Protein AF-A0A512ARM5-F1 (afdb_monomer_lite)

Radius of gyration: 17.68 Å; chains: 1; bounding box: 43×34×43 Å

Organism: NCBI:txid707214

Sequence (110 aa):
MWRDRDDRINLADGKIAKKLRNAFVSDHCRAVWTVLPDTVDIMRLEDAVIAIAPEHATAWNGRKMAPYCEPVELVDATIARLRLDPRQRAAIDRQHERFMKFKTTGLIVA

Structure (mmCIF, N/CA/C/O backbone):
data_AF-A0A512ARM5-F1
#
_entry.id   AF-A0A512ARM5-F1
#
loop_
_atom_site.group_PDB
_atom_site.id
_atom_site.type_symbol
_atom_site.label_atom_id
_atom_site.label_alt_id
_atom_site.label_comp_id
_atom_site.label_asym_id
_atom_site.label_entity_id
_atom_site.label_seq_id
_atom_site.pdbx_PDB_ins_code
_atom_site.Cartn_x
_atom_site.Cartn_y
_atom_site.Cartn_z
_atom_site.occupancy
_atom_site.B_iso_or_equiv
_atom_site.auth_seq_id
_atom_site.auth_comp_id
_atom_site.auth_asym_id
_atom_site.auth_atom_id
_atom_site.pdbx_PDB_model_num
ATOM 1 N N . MET A 1 1 ? 7.782 1.208 -5.570 1.00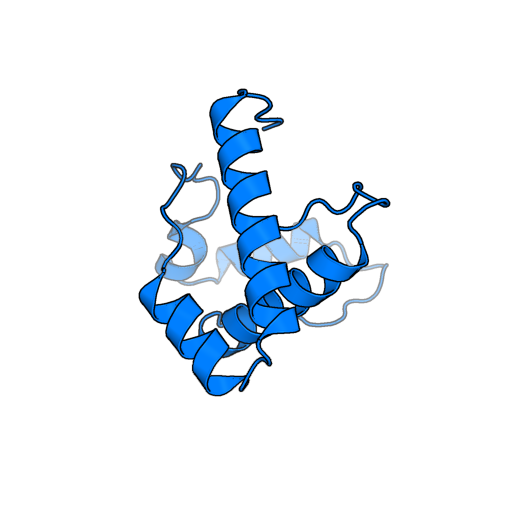 82.12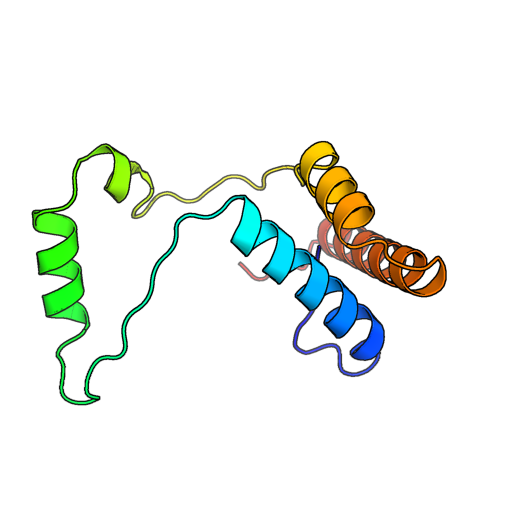 1 MET A N 1
ATOM 2 C CA . MET A 1 1 ? 6.379 0.699 -5.557 1.00 82.12 1 MET A CA 1
ATOM 3 C C . MET A 1 1 ? 5.302 1.703 -6.002 1.00 82.12 1 MET A C 1
ATOM 5 O O . MET A 1 1 ? 4.114 1.380 -5.955 1.00 82.12 1 MET A O 1
ATOM 9 N N . TRP A 1 2 ? 5.669 2.920 -6.408 1.00 87.62 2 TRP A N 1
ATOM 10 C CA . TRP A 1 2 ? 4.705 3.976 -6.720 1.00 87.62 2 TRP A CA 1
ATOM 11 C C . TRP A 1 2 ? 3.901 3.715 -8.002 1.00 87.62 2 TRP A C 1
ATOM 13 O O . TRP A 1 2 ? 4.347 3.005 -8.901 1.00 87.62 2 TRP A O 1
ATOM 23 N N . ARG A 1 3 ? 2.700 4.290 -8.056 1.00 88.62 3 ARG A N 1
ATOM 24 C CA . ARG A 1 3 ? 1.835 4.354 -9.233 1.00 88.62 3 ARG A CA 1
ATOM 25 C C . ARG A 1 3 ? 0.909 5.558 -9.080 1.00 88.62 3 ARG A C 1
ATOM 27 O O . ARG A 1 3 ? 0.213 5.639 -8.069 1.00 88.62 3 ARG A O 1
ATOM 34 N N . ASP A 1 4 ? 0.781 6.354 -10.133 1.00 86.62 4 ASP A N 1
ATOM 35 C CA . ASP A 1 4 ? -0.367 7.240 -10.332 1.00 86.62 4 ASP A CA 1
ATOM 36 C C . ASP A 1 4 ? -1.551 6.451 -10.936 1.00 86.62 4 ASP A C 1
ATOM 38 O O . ASP A 1 4 ? -1.396 5.653 -11.871 1.00 86.62 4 ASP A O 1
ATOM 42 N N . ARG A 1 5 ? -2.741 6.578 -10.336 1.00 86.06 5 ARG A N 1
ATOM 43 C CA . ARG A 1 5 ? -3.947 5.887 -10.817 1.00 86.06 5 ARG A CA 1
ATOM 44 C C . ARG A 1 5 ? -4.503 6.543 -12.080 1.00 86.06 5 ARG A C 1
ATOM 46 O O . ARG A 1 5 ? -5.077 5.807 -12.889 1.00 86.06 5 ARG A O 1
ATOM 53 N N . ASP A 1 6 ? -4.288 7.843 -12.233 1.00 87.50 6 ASP A N 1
ATOM 54 C CA . ASP A 1 6 ? -4.891 8.684 -13.262 1.00 87.50 6 ASP A CA 1
ATOM 55 C C . ASP A 1 6 ? -3.962 8.874 -14.474 1.00 87.50 6 ASP A C 1
ATOM 57 O O . ASP A 1 6 ? -4.424 9.226 -15.562 1.00 87.50 6 ASP A O 1
ATOM 61 N N . ASP A 1 7 ? -2.678 8.512 -14.349 1.00 86.25 7 ASP A N 1
ATOM 62 C CA . ASP A 1 7 ? -1.730 8.419 -15.467 1.00 86.25 7 ASP A CA 1
ATOM 63 C C . ASP A 1 7 ? -2.076 7.236 -16.395 1.00 86.25 7 ASP A C 1
ATOM 65 O O . ASP A 1 7 ? -1.549 6.119 -16.302 1.00 86.25 7 ASP A O 1
ATOM 69 N N . ARG A 1 8 ? -2.994 7.495 -17.333 1.00 88.94 8 ARG A N 1
ATOM 70 C CA . ARG A 1 8 ? -3.414 6.527 -18.358 1.00 88.94 8 ARG A CA 1
ATOM 71 C C . ARG A 1 8 ? -2.300 6.206 -19.354 1.00 88.94 8 ARG A C 1
ATOM 73 O O . ARG A 1 8 ? -2.328 5.121 -19.933 1.00 88.94 8 ARG A O 1
ATOM 80 N N . ILE A 1 9 ? -1.330 7.105 -19.535 1.00 90.69 9 ILE A N 1
ATOM 81 C CA . ILE A 1 9 ? -0.212 6.930 -20.474 1.00 90.69 9 ILE A CA 1
ATOM 82 C C . ILE A 1 9 ? 0.702 5.804 -19.978 1.00 90.69 9 ILE A C 1
ATOM 84 O O . ILE A 1 9 ? 1.142 4.969 -20.763 1.00 90.69 9 ILE A O 1
ATOM 88 N N . ASN A 1 10 ? 0.934 5.720 -18.666 1.00 90.19 10 ASN A N 1
ATOM 89 C CA . ASN A 1 10 ? 1.891 4.777 -18.074 1.00 90.19 10 ASN A CA 1
ATOM 90 C C . ASN A 1 10 ? 1.217 3.630 -17.318 1.00 90.19 10 ASN A C 1
ATOM 92 O O . ASN A 1 10 ? 1.806 3.006 -16.431 1.00 90.19 10 ASN A O 1
ATOM 96 N N . LEU A 1 11 ? -0.015 3.300 -17.716 1.00 92.75 11 LEU A N 1
ATOM 97 C CA . LEU A 1 11 ? -0.830 2.261 -17.096 1.00 92.75 11 LEU A CA 1
ATOM 98 C C . LEU A 1 11 ? -0.130 0.893 -17.059 1.00 92.75 11 LEU A C 1
ATOM 100 O O . LEU A 1 11 ? -0.315 0.140 -16.103 1.00 92.75 11 LEU A O 1
ATOM 104 N N . ALA A 1 12 ? 0.652 0.554 -18.088 1.00 93.50 12 ALA A N 1
ATOM 105 C CA . ALA A 1 12 ? 1.369 -0.719 -18.159 1.00 93.50 12 ALA A CA 1
ATOM 106 C C . ALA A 1 12 ? 2.402 -0.852 -17.027 1.00 93.50 12 ALA A C 1
ATOM 108 O O . ALA A 1 12 ? 2.360 -1.819 -16.264 1.00 93.50 12 ALA A O 1
ATOM 109 N N . ASP A 1 13 ? 3.255 0.157 -16.862 1.00 94.81 13 ASP A N 1
ATOM 110 C CA . ASP A 1 13 ? 4.250 0.204 -15.790 1.00 94.81 13 ASP A CA 1
ATOM 111 C C . ASP A 1 13 ? 3.570 0.290 -14.414 1.00 94.81 13 ASP A C 1
ATOM 113 O O . ASP A 1 13 ? 3.918 -0.446 -13.488 1.00 94.81 13 ASP A O 1
ATOM 117 N N . GLY A 1 14 ? 2.517 1.107 -14.296 1.00 94.19 14 GLY A N 1
ATOM 118 C CA . GLY A 1 14 ? 1.730 1.227 -13.069 1.00 94.19 14 GLY A CA 1
ATOM 119 C C . GLY A 1 14 ? 1.081 -0.094 -12.635 1.00 94.19 14 GLY A C 1
ATOM 120 O O . GLY A 1 14 ? 1.023 -0.397 -11.442 1.00 94.19 14 GLY A O 1
ATOM 121 N N . LYS A 1 15 ? 0.620 -0.932 -13.574 1.00 94.88 15 LYS A N 1
ATOM 122 C CA . LYS A 1 15 ? 0.095 -2.276 -13.263 1.00 94.88 15 LYS A CA 1
ATOM 123 C C . LYS A 1 15 ? 1.174 -3.183 -12.665 1.00 94.88 15 LYS A C 1
ATOM 125 O O . LYS A 1 15 ? 0.879 -3.898 -11.706 1.00 94.88 15 LYS A O 1
ATOM 13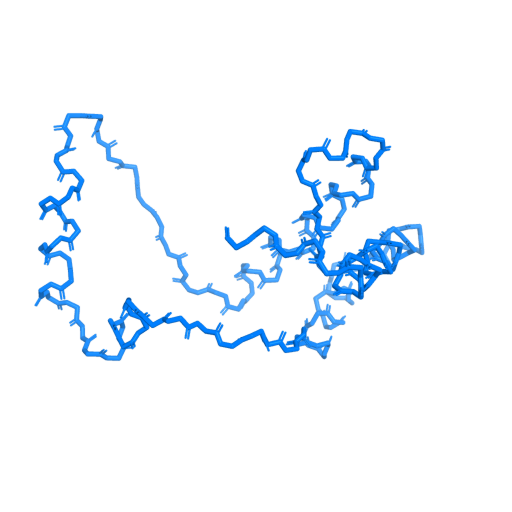0 N N . ILE A 1 16 ? 2.404 -3.128 -13.179 1.00 96.00 16 ILE A N 1
ATOM 131 C CA . ILE A 1 16 ? 3.541 -3.899 -12.650 1.00 96.00 16 ILE A CA 1
ATOM 132 C C . ILE A 1 16 ? 3.892 -3.413 -11.238 1.00 96.00 16 ILE A C 1
ATOM 134 O O . ILE A 1 16 ? 3.961 -4.224 -10.313 1.00 96.00 16 ILE A O 1
ATOM 138 N N . ALA A 1 17 ? 3.996 -2.098 -11.031 1.00 95.31 17 ALA A N 1
ATOM 139 C CA . ALA A 1 17 ? 4.250 -1.525 -9.710 1.00 95.31 17 ALA A CA 1
ATOM 140 C C . ALA A 1 17 ? 3.143 -1.867 -8.695 1.00 95.31 17 ALA A C 1
ATOM 142 O O . ALA A 1 17 ? 3.435 -2.212 -7.549 1.00 95.31 17 ALA A O 1
ATOM 143 N N . LYS A 1 18 ? 1.868 -1.867 -9.118 1.00 95.31 18 LYS A N 1
ATOM 144 C CA . LYS A 1 18 ? 0.743 -2.316 -8.281 1.00 95.31 18 LYS A CA 1
ATOM 145 C C . LYS A 1 18 ? 0.892 -3.786 -7.882 1.00 95.31 18 LYS A C 1
ATOM 147 O O . LYS A 1 18 ? 0.626 -4.120 -6.732 1.00 95.31 18 LYS A O 1
ATOM 152 N N . LYS A 1 19 ? 1.296 -4.662 -8.810 1.00 95.62 19 LYS A N 1
ATOM 153 C CA . LYS A 1 19 ? 1.511 -6.088 -8.521 1.00 95.62 19 LYS A CA 1
ATOM 154 C C . LYS A 1 19 ? 2.603 -6.273 -7.466 1.00 95.62 19 LYS A C 1
ATOM 156 O O . LYS A 1 19 ? 2.372 -7.000 -6.505 1.00 95.62 19 LYS A O 1
ATOM 161 N N . LEU A 1 20 ? 3.730 -5.569 -7.608 1.00 96.00 20 LEU A N 1
ATOM 162 C CA . LEU A 1 20 ? 4.799 -5.554 -6.606 1.00 96.00 20 LEU A CA 1
ATOM 163 C C . LEU A 1 20 ? 4.281 -5.073 -5.244 1.00 96.00 20 LEU A C 1
ATOM 165 O O . LEU A 1 20 ? 4.461 -5.764 -4.248 1.00 96.00 20 LEU A O 1
ATOM 169 N N . ARG A 1 21 ? 3.577 -3.935 -5.200 1.00 94.69 21 ARG A N 1
ATOM 170 C CA . ARG A 1 21 ? 3.009 -3.395 -3.955 1.00 94.69 21 ARG A CA 1
ATOM 171 C C . ARG A 1 21 ? 2.050 -4.380 -3.287 1.00 94.69 21 ARG A C 1
ATOM 173 O O . ARG A 1 21 ? 2.111 -4.559 -2.082 1.00 94.69 21 ARG A O 1
ATOM 180 N N . ASN A 1 22 ? 1.169 -5.022 -4.051 1.00 93.50 22 ASN A N 1
ATOM 181 C CA . ASN A 1 22 ? 0.233 -6.002 -3.502 1.00 93.50 22 ASN A CA 1
ATOM 182 C C . ASN A 1 22 ? 0.963 -7.207 -2.891 1.00 93.50 22 ASN A C 1
ATOM 184 O O . ASN A 1 22 ? 0.575 -7.671 -1.826 1.00 93.50 22 ASN A O 1
ATOM 188 N N . ALA A 1 23 ? 2.019 -7.691 -3.548 1.00 94.88 23 ALA A N 1
ATOM 189 C CA . ALA A 1 23 ? 2.841 -8.776 -3.026 1.00 94.88 23 ALA A CA 1
ATOM 190 C C . ALA A 1 23 ? 3.585 -8.362 -1.746 1.00 94.88 23 ALA A C 1
ATOM 192 O O . ALA A 1 23 ? 3.551 -9.092 -0.766 1.00 94.88 23 ALA A O 1
ATOM 193 N N . PHE A 1 24 ? 4.166 -7.160 -1.726 1.00 95.06 24 PHE A N 1
ATOM 194 C CA . PHE A 1 24 ? 4.810 -6.586 -0.543 1.00 95.06 24 PHE A CA 1
ATOM 195 C C . PHE A 1 24 ? 3.837 -6.465 0.640 1.00 95.06 24 PHE A C 1
ATOM 197 O O . PHE A 1 24 ? 4.142 -6.868 1.758 1.00 95.06 24 PHE A O 1
ATOM 204 N N . VAL A 1 25 ? 2.634 -5.936 0.390 1.00 92.06 25 VAL A N 1
ATOM 205 C CA . VAL A 1 25 ? 1.569 -5.835 1.399 1.00 92.06 25 VAL A CA 1
ATOM 206 C C . VAL A 1 25 ? 1.187 -7.221 1.908 1.00 92.06 25 VAL A C 1
ATOM 208 O O . VAL A 1 25 ? 1.031 -7.387 3.107 1.00 92.06 25 VAL A O 1
ATOM 211 N N . SER A 1 26 ? 1.089 -8.220 1.032 1.00 90.50 26 SER A N 1
ATOM 212 C CA . SER A 1 26 ? 0.794 -9.593 1.448 1.00 90.50 26 SER A CA 1
ATOM 213 C C . SER A 1 26 ? 1.886 -10.210 2.327 1.00 90.50 26 SER A C 1
ATOM 215 O O . SER A 1 26 ? 1.566 -11.049 3.162 1.00 90.50 26 SER A O 1
ATOM 217 N N . ASP A 1 27 ? 3.151 -9.832 2.134 1.00 90.44 27 ASP A N 1
ATOM 218 C CA . ASP A 1 27 ? 4.278 -10.373 2.904 1.00 90.44 27 ASP A CA 1
ATOM 219 C C . ASP A 1 27 ? 4.408 -9.711 4.285 1.00 90.44 27 ASP A C 1
ATOM 221 O O . ASP A 1 27 ? 4.807 -10.356 5.255 1.00 90.44 27 ASP A O 1
ATOM 225 N N . HIS A 1 28 ? 4.103 -8.413 4.373 1.00 91.12 28 HIS A N 1
ATOM 226 C CA . HIS A 1 28 ? 4.479 -7.587 5.526 1.00 91.12 28 HIS A CA 1
ATOM 227 C C . HIS A 1 28 ? 3.299 -6.952 6.266 1.00 91.12 28 HIS A C 1
ATOM 229 O O . HIS A 1 28 ? 3.445 -6.554 7.423 1.00 91.12 28 HIS A O 1
ATOM 235 N N . CYS A 1 29 ? 2.130 -6.843 5.636 1.00 86.38 29 CYS A N 1
ATOM 236 C CA . CYS A 1 29 ? 0.943 -6.268 6.253 1.00 86.38 29 CYS A CA 1
ATOM 237 C C . CYS A 1 29 ? 0.027 -7.375 6.779 1.00 86.38 29 CYS A C 1
ATOM 239 O O . CYS A 1 29 ? -0.248 -8.357 6.097 1.00 86.38 29 CYS A O 1
ATOM 241 N N . ARG A 1 30 ? -0.490 -7.186 7.995 1.00 83.00 30 ARG A N 1
ATOM 242 C CA . ARG A 1 30 ? -1.454 -8.098 8.635 1.00 83.00 30 ARG A CA 1
ATOM 243 C C . ARG A 1 30 ? -2.900 -7.609 8.523 1.00 83.00 30 ARG A C 1
ATOM 245 O O . ARG A 1 30 ? -3.753 -8.047 9.287 1.00 83.00 30 ARG A O 1
ATOM 252 N N . ALA A 1 31 ? -3.169 -6.670 7.614 1.00 82.88 31 ALA A N 1
ATOM 253 C CA . ALA A 1 31 ? -4.515 -6.160 7.404 1.00 82.88 31 ALA A CA 1
ATOM 254 C C . ALA A 1 31 ? -5.434 -7.280 6.896 1.00 82.88 31 ALA A C 1
ATOM 256 O O . ALA A 1 31 ? -5.124 -7.962 5.919 1.00 82.88 31 ALA A O 1
ATOM 257 N N . VAL A 1 32 ? -6.577 -7.435 7.555 1.00 82.38 32 VAL A N 1
ATOM 258 C CA . VAL A 1 32 ? -7.658 -8.343 7.164 1.00 82.38 32 VAL A CA 1
ATOM 259 C C . VAL A 1 32 ? -8.902 -7.523 6.848 1.00 82.38 32 VAL A C 1
ATOM 261 O O . VAL A 1 32 ? -9.084 -6.432 7.384 1.00 82.38 32 VAL A O 1
ATOM 264 N N . TRP A 1 33 ? -9.752 -8.035 5.963 1.00 85.44 33 TRP A N 1
ATOM 265 C CA . TRP A 1 33 ? -11.018 -7.403 5.604 1.00 85.44 33 TRP A CA 1
ATOM 266 C C . TRP A 1 33 ? -12.130 -8.449 5.577 1.00 85.44 33 TRP A C 1
ATOM 268 O O . TRP A 1 33 ? -11.877 -9.634 5.360 1.00 85.44 33 TRP A O 1
ATOM 278 N N . THR A 1 34 ? -13.360 -8.000 5.802 1.00 88.44 34 THR A N 1
ATOM 279 C CA . THR A 1 34 ? -14.566 -8.822 5.702 1.00 88.44 34 THR A CA 1
ATOM 280 C C . THR A 1 34 ? -15.626 -8.072 4.904 1.00 88.44 34 THR A C 1
ATOM 282 O O . THR A 1 34 ? -15.611 -6.841 4.858 1.00 88.44 34 THR A O 1
ATOM 285 N N . VAL A 1 35 ? -16.524 -8.805 4.249 1.00 92.88 35 VAL A N 1
ATOM 286 C CA . VAL A 1 35 ? -17.669 -8.215 3.547 1.00 92.88 35 VAL A CA 1
ATOM 287 C C . VAL A 1 35 ? -18.759 -7.921 4.569 1.00 92.88 35 VAL A C 1
ATOM 289 O O . VAL A 1 35 ? -19.096 -8.780 5.383 1.00 92.88 35 VAL A O 1
ATOM 292 N N . LEU A 1 36 ? -19.329 -6.723 4.497 1.00 92.31 36 LEU A N 1
ATOM 293 C CA . LEU A 1 36 ? -20.487 -6.320 5.286 1.00 92.31 36 LEU A CA 1
ATOM 294 C C . LEU A 1 36 ? -21.654 -6.001 4.343 1.00 92.31 36 LEU A C 1
ATOM 296 O O . LEU A 1 36 ? -21.407 -5.550 3.225 1.00 92.31 36 LEU A O 1
ATOM 300 N N . PRO A 1 37 ? -22.910 -6.230 4.761 1.00 95.25 37 PRO A N 1
ATOM 301 C CA . PRO A 1 37 ? -24.072 -5.739 4.029 1.00 95.25 37 PRO A CA 1
ATOM 302 C C . PRO A 1 37 ? -24.064 -4.211 3.898 1.00 95.25 37 PRO A C 1
ATOM 304 O O . PRO A 1 37 ? -23.691 -3.514 4.840 1.00 95.25 37 PRO A O 1
ATOM 307 N N . ASP A 1 38 ? -24.589 -3.693 2.787 1.00 93.81 38 ASP A N 1
ATOM 308 C CA . ASP A 1 38 ? -24.673 -2.244 2.526 1.00 93.81 38 ASP A CA 1
ATOM 309 C C . ASP A 1 38 ? -25.558 -1.486 3.534 1.00 93.81 38 ASP A C 1
ATOM 311 O O . ASP A 1 38 ? -25.502 -0.265 3.631 1.00 93.81 38 ASP A O 1
ATOM 315 N N . THR A 1 39 ? -26.381 -2.205 4.303 1.00 95.94 39 THR A N 1
ATOM 316 C CA . THR A 1 39 ? -27.245 -1.645 5.352 1.00 95.94 39 THR A CA 1
ATOM 317 C C . THR A 1 39 ? -26.530 -1.444 6.688 1.00 95.94 39 THR A C 1
ATOM 319 O O . THR A 1 39 ? -27.151 -0.970 7.638 1.00 95.94 39 THR A O 1
ATOM 322 N N . VAL A 1 40 ? -25.273 -1.878 6.818 1.00 95.69 40 VAL A N 1
ATOM 323 C CA . VAL A 1 40 ? -24.522 -1.747 8.069 1.00 95.69 40 VAL A CA 1
ATOM 324 C C . VAL A 1 40 ? -24.125 -0.293 8.295 1.00 95.69 40 VAL A C 1
ATOM 326 O O . VAL A 1 40 ? -23.566 0.363 7.420 1.00 95.69 40 VAL A O 1
ATOM 329 N N . ASP A 1 41 ? -24.357 0.186 9.514 1.00 95.62 41 ASP A N 1
ATOM 330 C CA . ASP A 1 41 ? -23.800 1.447 9.991 1.00 95.62 41 ASP A CA 1
ATOM 331 C C . ASP A 1 41 ? -22.292 1.277 10.234 1.00 95.62 41 ASP A C 1
ATOM 333 O O . ASP A 1 41 ? -21.853 0.815 11.292 1.00 95.62 41 ASP A O 1
ATOM 337 N N . ILE A 1 42 ? -21.503 1.597 9.204 1.00 93.81 42 ILE A N 1
ATOM 338 C CA . ILE A 1 42 ? -20.042 1.460 9.221 1.00 93.81 42 ILE A CA 1
ATOM 339 C C . ILE A 1 42 ? -19.423 2.335 10.313 1.00 93.81 42 ILE A C 1
ATOM 341 O O . ILE A 1 42 ? -18.486 1.886 10.966 1.00 93.81 42 ILE A O 1
ATOM 345 N N . MET A 1 43 ? -19.961 3.536 10.553 1.00 93.25 43 MET A N 1
ATOM 346 C CA . MET A 1 43 ? -19.417 4.452 11.560 1.00 93.25 43 MET A CA 1
ATOM 347 C C . MET A 1 43 ? -19.570 3.867 12.961 1.00 93.25 43 MET A C 1
ATOM 349 O O . MET A 1 43 ? -18.600 3.759 13.707 1.00 93.25 43 MET A O 1
ATOM 353 N N . ARG A 1 44 ? -20.777 3.398 13.296 1.00 95.81 44 ARG A N 1
ATOM 354 C CA . ARG A 1 44 ? -21.023 2.775 14.600 1.00 95.81 44 ARG A CA 1
ATOM 355 C C . ARG A 1 44 ? -20.205 1.498 14.797 1.00 95.81 44 ARG A C 1
ATOM 357 O O . ARG A 1 44 ? -19.790 1.200 15.918 1.00 95.81 44 ARG A O 1
ATOM 364 N N . LEU A 1 45 ? -20.003 0.721 13.734 1.00 94.25 45 LEU A N 1
ATOM 365 C CA . LEU A 1 45 ? -19.170 -0.476 13.788 1.00 94.25 45 LEU A CA 1
ATOM 366 C C . LEU A 1 45 ? -17.695 -0.126 14.017 1.00 94.25 45 LEU A C 1
ATOM 368 O O . LEU A 1 45 ? -17.046 -0.779 14.828 1.00 94.25 45 LEU A O 1
ATOM 372 N N . GLU A 1 46 ? -17.176 0.896 13.337 1.00 92.75 46 GLU A N 1
ATOM 373 C CA . GLU A 1 46 ? -15.808 1.385 13.522 1.00 92.75 46 GLU A CA 1
ATOM 374 C C . GLU A 1 46 ? -15.569 1.837 14.968 1.00 92.75 46 GLU A C 1
ATOM 376 O O . GLU A 1 46 ? -14.615 1.370 15.595 1.00 92.75 46 GLU A O 1
ATOM 381 N N . ASP A 1 47 ? -16.476 2.637 15.538 1.00 95.06 47 ASP A N 1
ATOM 382 C CA . ASP A 1 47 ? -16.404 3.069 16.939 1.00 95.06 47 ASP A CA 1
ATOM 383 C C . ASP A 1 47 ? -16.358 1.872 17.902 1.00 95.06 47 ASP A C 1
ATOM 385 O O . ASP A 1 47 ? -15.529 1.819 18.815 1.00 95.06 47 ASP A O 1
ATOM 389 N N . ALA A 1 48 ? -17.217 0.872 17.677 1.00 95.50 48 ALA A N 1
ATOM 390 C CA . ALA A 1 48 ? -17.253 -0.339 18.491 1.00 95.50 48 ALA A CA 1
ATOM 391 C C . ALA A 1 48 ? -15.962 -1.168 18.369 1.00 95.50 48 ALA A C 1
ATOM 393 O O . ALA A 1 48 ? -15.482 -1.703 19.368 1.00 95.50 48 ALA A O 1
ATOM 394 N N . VAL A 1 49 ? -15.382 -1.261 17.166 1.00 93.19 49 VAL A N 1
ATOM 395 C CA . VAL A 1 49 ? -14.110 -1.960 16.919 1.00 93.19 49 VAL A CA 1
ATOM 396 C C . VAL A 1 49 ? -12.952 -1.243 17.610 1.00 93.19 49 VAL A C 1
ATOM 398 O O . VAL A 1 49 ? -12.144 -1.893 18.271 1.00 93.19 49 VAL A O 1
ATOM 401 N N . ILE A 1 50 ? -12.881 0.086 17.508 1.00 93.25 50 ILE A N 1
ATOM 402 C CA . ILE A 1 50 ? -11.855 0.898 18.175 1.00 93.25 50 ILE A CA 1
ATOM 403 C C . ILE A 1 50 ? -11.959 0.759 19.697 1.00 93.25 50 ILE A C 1
ATOM 405 O O . ILE A 1 50 ? -10.932 0.623 20.358 1.00 93.25 50 ILE A O 1
ATOM 409 N N . ALA A 1 51 ? -13.176 0.736 20.252 1.00 95.19 51 ALA A N 1
ATOM 410 C CA . ALA A 1 51 ? -13.404 0.631 21.693 1.00 95.19 51 ALA A CA 1
ATOM 411 C C . ALA A 1 51 ? -12.882 -0.679 22.314 1.00 95.19 51 ALA A C 1
ATOM 413 O O . ALA A 1 51 ? -12.509 -0.687 23.486 1.00 95.19 51 ALA A O 1
ATOM 414 N N . ILE A 1 52 ? -12.848 -1.778 21.550 1.00 96.06 52 ILE A N 1
ATOM 415 C CA . ILE A 1 52 ? -12.341 -3.082 22.017 1.00 96.06 52 ILE A CA 1
ATOM 416 C C . ILE A 1 52 ? -10.902 -3.371 21.573 1.00 96.06 52 ILE A C 1
ATOM 418 O O . ILE A 1 52 ? -10.306 -4.356 22.015 1.00 96.06 52 ILE A O 1
ATOM 422 N N . ALA A 1 53 ? -10.351 -2.565 20.665 1.00 92.69 53 ALA A N 1
ATOM 423 C CA . ALA A 1 53 ? -9.021 -2.787 20.126 1.00 92.69 53 ALA A CA 1
ATOM 424 C C . ALA A 1 53 ? -7.945 -2.514 21.194 1.00 92.69 53 ALA A C 1
ATOM 426 O O . ALA A 1 53 ? -8.042 -1.544 21.949 1.00 92.69 53 ALA A O 1
ATOM 427 N N . PRO A 1 54 ? -6.882 -3.334 21.262 1.00 93.38 54 PRO A N 1
ATOM 428 C CA . PRO A 1 54 ? -5.774 -3.064 22.166 1.00 93.38 54 PRO A CA 1
ATOM 429 C C . PRO A 1 54 ? -5.067 -1.760 21.771 1.00 93.38 54 PRO A C 1
ATOM 431 O O . PRO A 1 54 ? -4.961 -1.440 20.588 1.00 93.38 54 PRO A O 1
ATOM 434 N N . GLU A 1 55 ? -4.518 -1.039 22.751 1.00 89.88 55 GLU A N 1
ATOM 435 C CA . GLU A 1 55 ? -3.933 0.302 22.565 1.00 89.88 55 GLU A CA 1
ATOM 436 C C . GLU A 1 55 ? -2.913 0.373 21.414 1.00 89.88 55 GLU A C 1
ATOM 438 O O . GLU A 1 55 ? -2.929 1.291 20.597 1.00 89.88 55 GLU A O 1
ATOM 443 N N . HIS A 1 56 ? -2.051 -0.638 21.282 1.00 88.44 56 HIS A N 1
ATOM 444 C CA . HIS A 1 56 ? -1.049 -0.677 20.214 1.00 88.44 56 HIS A CA 1
ATOM 445 C C . HIS A 1 56 ? -1.659 -0.766 18.802 1.00 88.44 56 HIS A C 1
ATOM 447 O O . HIS A 1 56 ? -1.012 -0.362 17.837 1.00 88.44 56 HIS A O 1
ATOM 453 N N . ALA A 1 57 ? -2.881 -1.289 18.665 1.00 87.62 57 ALA A N 1
ATOM 454 C CA . ALA A 1 57 ? -3.579 -1.401 17.388 1.00 87.62 57 ALA A CA 1
ATOM 455 C C . ALA A 1 57 ? -4.247 -0.080 16.967 1.00 87.62 57 ALA A C 1
ATOM 457 O O . ALA A 1 57 ? -4.392 0.166 15.773 1.00 87.62 57 ALA A O 1
ATOM 458 N N . THR A 1 58 ? -4.599 0.788 17.921 1.00 88.81 58 THR A N 1
ATOM 459 C CA . THR A 1 58 ? -5.184 2.120 17.673 1.00 88.81 58 THR A CA 1
ATOM 460 C C . THR A 1 58 ? -4.165 3.251 17.788 1.00 88.81 58 THR A C 1
ATOM 462 O O . THR A 1 58 ? -4.481 4.391 17.458 1.00 88.81 58 THR A O 1
ATOM 465 N N . ALA A 1 59 ? -2.921 2.955 18.179 1.00 85.88 59 ALA A N 1
ATOM 466 C CA . ALA A 1 59 ? -1.850 3.936 18.372 1.00 85.88 59 ALA A CA 1
ATOM 467 C C . A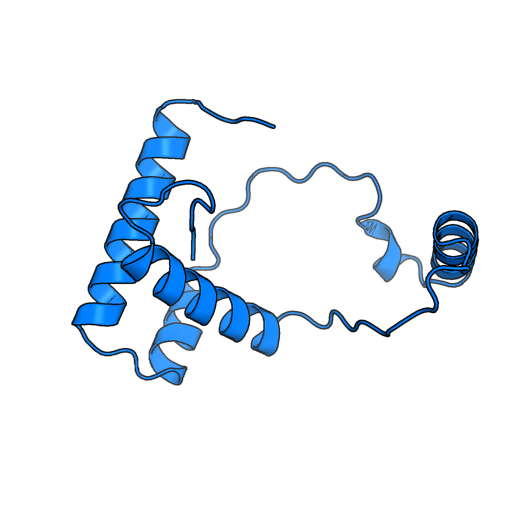LA A 1 59 ? -1.596 4.848 17.155 1.00 85.88 59 ALA A C 1
ATOM 469 O O . ALA A 1 59 ? -1.094 5.966 17.310 1.00 85.88 59 ALA A O 1
ATOM 470 N N . TRP A 1 60 ? -1.941 4.379 15.953 1.00 80.19 60 TRP A N 1
ATOM 471 C CA . TRP A 1 60 ? -1.799 5.108 14.692 1.00 80.19 60 TRP A CA 1
ATOM 472 C C . TRP A 1 60 ? -3.029 5.946 14.306 1.00 80.19 60 TRP A C 1
ATOM 474 O O . TRP A 1 60 ? -2.914 6.800 13.425 1.00 80.19 60 TRP A O 1
ATOM 484 N N . ASN A 1 61 ? -4.182 5.756 14.953 1.00 85.88 61 ASN A N 1
ATOM 485 C CA . ASN A 1 61 ? -5.412 6.472 14.616 1.00 85.88 61 ASN A CA 1
ATOM 486 C C . ASN A 1 61 ? -5.237 7.981 14.845 1.00 85.88 61 ASN A C 1
ATOM 488 O O . ASN A 1 61 ? -4.721 8.421 15.871 1.00 85.88 61 ASN A O 1
ATOM 492 N N . GLY A 1 62 ? -5.633 8.789 13.858 1.00 78.31 62 GLY A N 1
ATOM 493 C CA . GLY A 1 62 ? -5.531 10.252 13.912 1.00 78.31 62 GLY A CA 1
ATOM 494 C C . GLY A 1 62 ? -4.107 10.821 13.821 1.00 78.31 62 GLY A C 1
ATOM 495 O O . GLY A 1 62 ? -3.945 12.043 13.784 1.00 78.31 62 GLY A O 1
ATOM 496 N N . ARG A 1 63 ? -3.061 9.984 13.744 1.00 80.06 63 ARG A N 1
ATOM 497 C CA . ARG A 1 63 ? -1.681 10.464 13.591 1.00 80.06 63 ARG A CA 1
ATOM 498 C C . ARG A 1 63 ? -1.364 10.747 12.126 1.00 80.06 63 ARG A C 1
ATOM 500 O O . ARG A 1 63 ? -1.423 9.862 11.276 1.00 80.06 63 ARG A O 1
ATOM 507 N N . LYS A 1 64 ? -0.933 11.977 11.836 1.00 77.00 64 LYS A N 1
ATOM 508 C CA . LYS A 1 64 ? -0.277 12.298 10.561 1.00 77.00 64 LYS A CA 1
ATOM 509 C C . LYS A 1 64 ? 1.135 11.718 10.585 1.00 77.00 64 LYS A C 1
ATOM 511 O O . LYS A 1 64 ? 1.893 11.980 11.516 1.00 77.00 64 LYS A O 1
ATOM 516 N N . MET A 1 65 ? 1.485 10.926 9.577 1.00 66.75 65 MET A N 1
ATOM 517 C CA . MET A 1 65 ? 2.822 10.349 9.462 1.00 66.75 65 MET A CA 1
ATOM 518 C C . MET A 1 65 ? 3.715 11.279 8.639 1.00 66.75 65 MET A C 1
ATOM 520 O O . MET A 1 65 ? 3.306 11.770 7.585 1.00 66.75 65 MET A O 1
ATOM 524 N N . ALA A 1 66 ? 4.945 11.499 9.104 1.00 73.19 66 ALA A N 1
ATOM 525 C CA . ALA A 1 66 ? 5.969 12.094 8.260 1.00 73.19 66 ALA A CA 1
ATOM 526 C C . ALA A 1 66 ? 6.201 11.198 7.027 1.00 73.19 66 ALA A C 1
ATOM 528 O O . ALA A 1 66 ? 6.075 9.973 7.131 1.00 73.19 66 ALA A O 1
ATOM 529 N N . PRO A 1 67 ? 6.555 11.763 5.861 1.00 69.88 67 PRO A N 1
ATOM 530 C CA . PRO A 1 67 ? 6.953 10.958 4.718 1.00 69.88 67 PRO A CA 1
ATOM 531 C C . PRO A 1 67 ? 8.085 10.006 5.120 1.00 69.88 67 PRO A C 1
ATOM 533 O O . PRO A 1 67 ? 9.159 10.453 5.514 1.00 69.88 67 PRO A O 1
ATOM 536 N N . TYR A 1 68 ? 7.850 8.700 5.025 1.00 73.38 68 TYR A N 1
ATOM 537 C CA . TYR A 1 68 ? 8.876 7.695 5.280 1.00 73.38 68 TYR A CA 1
ATOM 538 C C . TYR A 1 68 ? 9.609 7.338 3.985 1.00 73.38 68 TYR A C 1
ATOM 540 O O . TYR A 1 68 ? 9.073 7.457 2.874 1.00 73.38 68 TYR A O 1
ATOM 548 N N . CYS A 1 69 ? 10.867 6.928 4.128 1.00 79.38 69 CYS A N 1
ATOM 549 C CA . CYS A 1 69 ? 11.639 6.367 3.028 1.00 79.38 69 CYS A CA 1
ATOM 550 C C . CYS A 1 69 ? 11.072 4.997 2.645 1.00 79.38 69 CYS A C 1
ATOM 552 O O . CYS A 1 69 ? 10.622 4.244 3.508 1.00 79.38 69 CYS A O 1
ATOM 554 N N . GLU A 1 70 ? 11.098 4.664 1.353 1.00 83.94 70 GLU A N 1
ATOM 555 C CA . GLU A 1 70 ? 10.741 3.315 0.909 1.00 83.94 70 GLU A CA 1
ATOM 556 C C . GLU A 1 70 ? 11.659 2.296 1.613 1.00 83.94 70 GLU A C 1
ATOM 558 O O . GLU A 1 70 ? 12.869 2.528 1.672 1.00 83.94 70 GLU A O 1
ATOM 563 N N . PRO A 1 71 ? 11.126 1.187 2.160 1.00 90.50 71 PRO A N 1
ATOM 564 C CA . PRO A 1 71 ? 11.947 0.146 2.771 1.00 90.50 71 PRO A CA 1
ATOM 565 C C . PRO A 1 71 ? 12.638 -0.675 1.673 1.00 90.50 71 PRO A C 1
ATOM 567 O O . PRO A 1 71 ? 12.202 -1.777 1.344 1.00 90.50 71 PRO A O 1
ATOM 570 N N . VAL A 1 72 ? 13.687 -0.100 1.074 1.00 91.50 72 VAL A N 1
ATOM 571 C CA . VAL A 1 72 ? 14.347 -0.594 -0.149 1.00 91.50 72 VAL A CA 1
ATOM 572 C C . VAL A 1 72 ? 14.725 -2.069 -0.038 1.00 91.50 72 VAL A C 1
ATOM 574 O O . VAL A 1 72 ? 14.383 -2.842 -0.924 1.00 91.50 72 VAL A O 1
ATOM 577 N N . GLU A 1 73 ? 15.318 -2.488 1.080 1.00 94.06 73 GLU A N 1
ATOM 578 C CA . GLU A 1 73 ? 15.744 -3.878 1.289 1.00 94.06 73 GLU A CA 1
ATOM 579 C C . GLU A 1 73 ? 14.574 -4.876 1.227 1.00 94.06 73 GLU A C 1
ATOM 581 O O . GLU A 1 73 ? 14.665 -5.914 0.572 1.00 94.06 73 GLU A O 1
ATOM 586 N N . LEU A 1 74 ? 13.437 -4.546 1.853 1.00 95.00 74 LEU A N 1
ATOM 587 C CA . LEU A 1 74 ? 12.237 -5.390 1.827 1.00 95.00 74 LEU A CA 1
ATOM 588 C C . LEU A 1 74 ? 11.592 -5.407 0.432 1.00 95.00 74 LEU A C 1
ATOM 590 O O . LEU A 1 74 ? 11.064 -6.428 -0.020 1.00 95.00 74 LEU A O 1
ATOM 594 N N . VAL A 1 75 ? 11.651 -4.280 -0.279 1.00 93.75 75 VAL A N 1
ATOM 595 C CA . VAL A 1 75 ? 11.165 -4.185 -1.659 1.00 93.75 75 VAL A CA 1
ATOM 596 C C . VAL A 1 75 ? 12.032 -5.022 -2.597 1.00 93.75 75 VAL A C 1
ATOM 598 O O . VAL A 1 75 ? 11.485 -5.798 -3.380 1.00 93.75 75 VAL A O 1
ATOM 601 N N . ASP A 1 76 ? 13.357 -4.932 -2.496 1.00 93.44 76 ASP A N 1
ATOM 602 C CA . ASP A 1 76 ? 14.287 -5.727 -3.300 1.00 93.44 76 ASP A CA 1
ATOM 603 C C . ASP A 1 76 ? 14.141 -7.226 -3.006 1.00 93.44 76 ASP A C 1
ATOM 605 O O . ASP A 1 76 ? 14.091 -8.033 -3.939 1.00 93.44 76 ASP A O 1
ATOM 609 N N . ALA A 1 77 ? 13.951 -7.610 -1.738 1.00 95.19 77 ALA A N 1
ATOM 610 C CA . ALA A 1 77 ? 13.630 -8.987 -1.365 1.00 95.19 77 ALA A CA 1
ATOM 611 C C . ALA A 1 77 ? 12.321 -9.469 -2.019 1.00 95.19 77 ALA A C 1
ATOM 613 O O . ALA A 1 77 ? 12.251 -10.586 -2.541 1.00 95.19 77 ALA A O 1
ATOM 614 N N . THR A 1 78 ? 11.296 -8.612 -2.071 1.00 95.56 78 THR A N 1
ATOM 615 C CA . THR A 1 78 ? 10.030 -8.919 -2.754 1.00 95.56 78 THR A CA 1
ATOM 616 C C . THR A 1 78 ? 10.235 -9.081 -4.265 1.00 95.56 78 THR A C 1
ATOM 618 O O . THR A 1 78 ? 9.701 -10.015 -4.865 1.00 95.56 78 THR A O 1
ATOM 621 N N . ILE A 1 79 ? 11.030 -8.211 -4.898 1.00 94.38 79 ILE A N 1
ATOM 622 C CA . ILE A 1 79 ? 11.363 -8.297 -6.331 1.00 94.38 79 ILE A CA 1
ATOM 623 C C . ILE A 1 79 ? 12.078 -9.618 -6.638 1.00 94.38 79 ILE A C 1
ATOM 625 O O . ILE A 1 79 ? 11.695 -10.314 -7.583 1.00 94.38 79 ILE A O 1
ATOM 629 N N . ALA A 1 80 ? 13.066 -9.988 -5.819 1.00 94.62 80 ALA A N 1
ATOM 630 C CA . ALA A 1 80 ? 13.799 -11.242 -5.954 1.00 94.62 80 ALA A CA 1
ATOM 631 C C . ALA A 1 80 ? 12.868 -12.457 -5.811 1.00 94.62 80 ALA A C 1
ATOM 633 O O . ALA A 1 80 ? 12.887 -13.360 -6.650 1.00 94.62 80 ALA A O 1
ATOM 634 N N . ARG A 1 81 ? 11.985 -12.450 -4.803 1.00 96.31 81 ARG A N 1
ATOM 635 C CA . ARG A 1 81 ? 10.989 -13.508 -4.567 1.00 96.31 81 ARG A CA 1
ATOM 636 C C . ARG A 1 81 ? 10.021 -13.674 -5.738 1.00 96.31 81 ARG A C 1
ATOM 638 O O . ARG A 1 81 ? 9.704 -14.799 -6.117 1.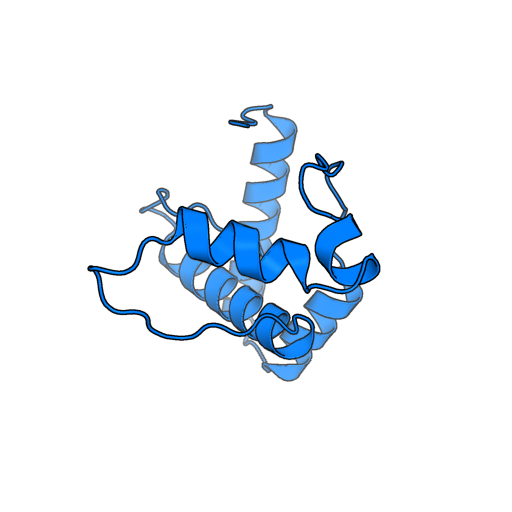00 96.31 81 ARG A O 1
ATOM 645 N N . LEU A 1 82 ? 9.556 -12.567 -6.316 1.00 96.00 82 LEU A N 1
ATOM 646 C CA . LEU A 1 82 ? 8.650 -12.572 -7.466 1.00 96.00 82 LEU A CA 1
ATOM 647 C C . LEU A 1 82 ? 9.332 -12.967 -8.782 1.00 96.00 82 LEU A C 1
ATOM 649 O O . LEU A 1 82 ? 8.621 -13.197 -9.761 1.00 96.00 82 LEU A O 1
ATOM 653 N N . ARG A 1 83 ? 10.672 -13.045 -8.809 1.00 96.31 83 ARG A N 1
ATOM 654 C CA . ARG A 1 83 ? 11.482 -13.359 -9.997 1.00 96.31 83 ARG A CA 1
ATOM 655 C C . ARG A 1 83 ? 11.096 -12.489 -11.194 1.00 96.31 83 ARG A C 1
ATOM 657 O O . ARG A 1 83 ? 10.856 -12.994 -12.289 1.00 96.31 83 ARG A O 1
ATOM 664 N N . LEU A 1 84 ? 10.977 -11.183 -10.952 1.00 93.31 84 LEU A N 1
ATOM 665 C CA . LEU A 1 84 ? 10.596 -10.243 -11.999 1.00 93.31 84 LEU A CA 1
ATOM 666 C C . LEU A 1 84 ? 11.647 -10.224 -13.110 1.00 93.31 84 LEU A C 1
ATOM 668 O O . LEU A 1 84 ? 12.847 -10.181 -12.844 1.00 93.31 84 LEU A O 1
ATOM 672 N N . ASP A 1 85 ? 11.180 -10.241 -14.354 1.00 94.75 85 ASP A N 1
ATOM 673 C CA . ASP A 1 85 ? 12.059 -10.180 -15.516 1.00 94.75 85 ASP A CA 1
ATOM 674 C C . ASP A 1 85 ? 12.691 -8.774 -15.680 1.00 94.75 85 ASP A C 1
ATOM 676 O O . ASP A 1 85 ? 12.223 -7.797 -15.075 1.00 94.75 85 ASP A O 1
ATOM 680 N N . PRO A 1 86 ? 13.741 -8.620 -16.511 1.00 95.06 86 PRO A N 1
ATOM 681 C CA . PRO A 1 86 ? 14.404 -7.328 -16.699 1.00 95.06 86 PRO A CA 1
ATOM 682 C C . PRO A 1 86 ? 13.474 -6.202 -17.176 1.00 95.06 86 PRO A C 1
ATOM 684 O O . PRO A 1 86 ? 13.651 -5.044 -16.796 1.00 95.06 86 PRO A O 1
ATOM 687 N N . ARG A 1 87 ? 12.445 -6.517 -17.974 1.00 95.31 87 ARG A N 1
ATOM 688 C CA . ARG A 1 87 ? 11.468 -5.530 -18.453 1.00 95.31 87 ARG A CA 1
ATOM 689 C C . ARG A 1 87 ? 10.569 -5.059 -17.311 1.00 95.31 87 ARG A C 1
ATOM 691 O O . ARG A 1 87 ? 10.256 -3.870 -17.233 1.00 95.31 87 ARG A O 1
ATOM 698 N N . GLN A 1 88 ? 10.160 -5.968 -16.431 1.00 96.12 88 GLN A N 1
ATOM 699 C CA . GLN A 1 88 ? 9.378 -5.663 -15.235 1.00 96.12 88 GLN A CA 1
ATOM 700 C C . GLN A 1 88 ? 10.186 -4.846 -14.225 1.00 96.12 88 GLN A C 1
ATOM 702 O O . GLN A 1 88 ? 9.650 -3.884 -13.675 1.00 96.12 88 GLN A O 1
ATOM 707 N N . ARG A 1 89 ? 11.473 -5.168 -14.029 1.00 94.56 89 ARG A N 1
ATOM 708 C CA . ARG A 1 89 ? 12.390 -4.366 -13.203 1.00 94.56 89 ARG A CA 1
ATOM 709 C C . ARG A 1 89 ? 12.497 -2.939 -13.741 1.00 94.56 89 ARG A C 1
ATOM 711 O O . ARG A 1 89 ? 12.181 -2.000 -13.021 1.00 94.56 89 ARG A O 1
ATOM 718 N N . ALA A 1 90 ? 12.782 -2.789 -15.035 1.00 95.62 90 ALA A N 1
ATOM 719 C CA . ALA A 1 90 ? 12.874 -1.475 -15.666 1.00 95.62 90 ALA A CA 1
ATOM 720 C C . ALA A 1 90 ? 11.560 -0.672 -15.566 1.00 95.62 90 ALA A C 1
ATOM 722 O O . ALA A 1 90 ? 11.582 0.551 -15.460 1.00 95.62 90 ALA A O 1
ATOM 723 N N . ALA A 1 91 ? 10.400 -1.339 -15.596 1.00 95.62 91 ALA A N 1
ATOM 724 C CA . ALA A 1 91 ? 9.109 -0.685 -15.378 1.00 95.62 91 ALA A CA 1
ATOM 725 C C . ALA A 1 91 ? 8.948 -0.149 -13.947 1.00 95.62 91 ALA A C 1
ATOM 727 O O . ALA A 1 91 ? 8.411 0.942 -13.762 1.00 95.62 91 ALA A O 1
ATOM 728 N N . ILE A 1 92 ? 9.425 -0.889 -12.942 1.00 95.12 92 ILE A N 1
ATOM 729 C CA . ILE A 1 92 ? 9.439 -0.433 -11.546 1.00 95.12 92 ILE A CA 1
ATOM 730 C C . ILE A 1 92 ? 10.381 0.759 -11.382 1.00 95.12 92 ILE A C 1
ATOM 732 O O . ILE A 1 92 ? 9.986 1.742 -10.755 1.00 95.12 92 ILE A O 1
ATOM 736 N N . ASP A 1 93 ? 11.568 0.706 -11.985 1.00 93.88 93 ASP A N 1
ATOM 737 C CA . ASP A 1 93 ? 12.558 1.782 -11.893 1.00 93.88 93 ASP A CA 1
ATOM 738 C C . ASP A 1 93 ? 12.010 3.082 -12.509 1.00 93.88 93 ASP A C 1
ATOM 740 O O . ASP A 1 93 ? 12.016 4.128 -11.860 1.00 93.88 93 ASP A O 1
ATOM 744 N N . ARG A 1 94 ? 11.372 3.012 -13.688 1.00 94.81 94 ARG A N 1
ATOM 745 C CA . ARG A 1 94 ? 10.679 4.171 -14.290 1.00 94.81 94 ARG A CA 1
ATOM 746 C C . ARG A 1 94 ? 9.577 4.744 -13.396 1.00 94.81 94 ARG A C 1
ATOM 748 O O . ARG A 1 94 ? 9.368 5.956 -13.379 1.00 94.81 94 ARG A O 1
ATOM 755 N N . GLN A 1 95 ? 8.839 3.905 -12.667 1.00 93.62 95 GLN A N 1
ATOM 756 C CA . GLN A 1 95 ? 7.824 4.377 -11.714 1.00 93.62 95 GLN A CA 1
ATOM 757 C C . GLN A 1 95 ? 8.456 5.026 -10.480 1.00 93.62 95 GLN A C 1
ATOM 759 O O . GLN A 1 95 ? 7.932 6.016 -9.971 1.00 93.62 95 GLN A O 1
ATOM 764 N N . HIS A 1 96 ? 9.593 4.512 -10.016 1.00 90.88 96 HIS A N 1
ATOM 765 C CA . HIS A 1 96 ? 10.355 5.123 -8.934 1.00 90.88 96 HIS A CA 1
ATOM 766 C C . HIS A 1 96 ? 10.895 6.505 -9.341 1.00 90.88 96 HIS A C 1
ATOM 768 O O . HIS A 1 96 ? 10.711 7.476 -8.611 1.00 90.88 96 HIS A O 1
ATOM 774 N N . GLU A 1 97 ? 11.462 6.640 -10.541 1.00 91.31 97 GLU A N 1
ATOM 775 C CA . GLU A 1 97 ? 11.916 7.933 -11.068 1.00 91.31 97 GLU A CA 1
ATOM 776 C C . GLU A 1 97 ? 10.781 8.960 -11.163 1.00 91.31 97 GLU A C 1
ATOM 778 O O . GLU A 1 97 ? 10.960 10.127 -10.811 1.00 91.31 97 GLU A O 1
ATOM 783 N N . ARG A 1 98 ? 9.594 8.536 -11.614 1.00 89.31 98 ARG A N 1
ATOM 784 C CA . ARG A 1 98 ? 8.403 9.400 -11.673 1.00 89.31 98 ARG A CA 1
ATOM 785 C C . ARG A 1 98 ? 7.989 9.889 -10.297 1.00 89.31 98 ARG A C 1
ATOM 787 O O . ARG A 1 98 ? 7.723 11.076 -10.140 1.00 89.31 98 ARG A O 1
ATOM 794 N N . PHE A 1 99 ? 7.981 8.999 -9.308 1.00 87.31 99 PHE A N 1
ATOM 795 C CA . PHE A 1 99 ? 7.701 9.370 -7.926 1.00 87.31 99 PHE A CA 1
ATOM 796 C C . PHE A 1 99 ? 8.692 10.401 -7.391 1.00 87.31 99 PHE A C 1
ATOM 798 O O . PHE A 1 99 ? 8.281 11.380 -6.772 1.00 87.31 99 PHE A O 1
ATOM 805 N N . MET A 1 100 ? 9.987 10.201 -7.644 1.00 86.62 100 MET A N 1
ATOM 806 C CA . MET A 1 100 ? 11.014 11.134 -7.184 1.00 86.62 100 MET A CA 1
ATOM 807 C C . MET A 1 100 ? 10.859 12.499 -7.849 1.00 86.62 100 MET A C 1
ATOM 809 O O . MET A 1 100 ? 10.849 13.507 -7.148 1.00 86.62 100 MET A O 1
ATOM 813 N N . LYS A 1 101 ? 10.613 12.541 -9.165 1.00 85.81 101 LYS A N 1
ATOM 814 C CA . LYS A 1 101 ? 10.289 13.789 -9.875 1.00 85.81 101 LYS A CA 1
ATOM 815 C C . LYS A 1 101 ? 9.060 14.471 -9.272 1.00 85.81 101 LYS A C 1
ATOM 817 O O . LYS A 1 101 ? 9.123 15.653 -8.961 1.00 85.81 101 LYS A O 1
ATOM 822 N N . PHE A 1 102 ? 7.984 13.722 -9.032 1.00 78.88 102 PHE A N 1
ATOM 823 C CA . PHE A 1 102 ? 6.760 14.234 -8.414 1.00 78.88 102 PHE A CA 1
ATOM 824 C C . PHE A 1 102 ? 7.010 14.837 -7.022 1.00 78.88 102 PHE A C 1
ATOM 826 O O . PHE A 1 102 ? 6.552 15.944 -6.741 1.00 78.88 102 PHE A O 1
ATOM 833 N N . LYS A 1 103 ? 7.797 14.158 -6.174 1.00 73.56 103 LYS A N 1
ATOM 834 C CA . LYS A 1 103 ? 8.224 14.681 -4.866 1.00 73.56 103 LYS A CA 1
ATOM 835 C C . LYS A 1 103 ? 9.018 15.983 -4.997 1.00 73.56 103 LYS A C 1
ATOM 837 O O . LYS A 1 103 ? 8.784 16.907 -4.225 1.00 73.56 103 LYS A O 1
ATOM 842 N N . THR A 1 104 ? 9.939 16.064 -5.955 1.00 72.38 104 THR A N 1
ATOM 843 C CA . THR A 1 104 ? 10.789 17.246 -6.162 1.00 72.38 104 THR A CA 1
ATOM 844 C C . THR A 1 104 ? 10.014 18.444 -6.718 1.00 72.38 104 THR A C 1
ATOM 846 O O . THR A 1 104 ? 10.326 19.575 -6.365 1.00 72.38 104 THR A O 1
ATOM 849 N N . THR A 1 105 ? 8.990 18.231 -7.552 1.00 70.94 105 THR A N 1
ATOM 850 C CA . THR A 1 105 ? 8.186 19.321 -8.144 1.00 70.94 105 THR A CA 1
ATOM 851 C C . THR A 1 105 ? 7.157 19.922 -7.171 1.00 70.94 105 THR A C 1
ATOM 853 O O . THR A 1 105 ? 6.513 20.911 -7.502 1.00 70.94 105 THR A O 1
ATOM 856 N N . GLY A 1 106 ? 6.994 19.375 -5.960 1.00 57.16 106 GLY A N 1
ATOM 857 C CA . GLY A 1 106 ? 6.148 19.980 -4.922 1.00 57.16 106 GLY A CA 1
ATOM 858 C C . GLY A 1 106 ? 4.637 19.890 -5.171 1.00 57.16 106 GLY A C 1
ATOM 859 O O . GLY A 1 106 ? 3.866 20.495 -4.431 1.00 57.16 106 GLY A O 1
ATOM 860 N N . LEU A 1 107 ? 4.188 19.100 -6.151 1.00 52.91 107 LEU A N 1
ATOM 861 C CA . LEU A 1 107 ? 2.777 18.737 -6.343 1.00 52.91 107 LEU A CA 1
ATOM 862 C C . LEU A 1 107 ? 2.334 17.717 -5.280 1.00 52.91 107 LEU A C 1
ATOM 864 O O . LEU A 1 107 ? 1.847 16.642 -5.589 1.00 52.91 107 LEU A O 1
ATOM 868 N N . ILE A 1 108 ? 2.514 18.020 -3.998 1.00 44.12 108 ILE A N 1
ATOM 869 C CA . ILE A 1 108 ? 1.908 17.227 -2.928 1.00 44.12 108 ILE A CA 1
ATOM 870 C C . ILE A 1 108 ? 0.452 17.687 -2.830 1.00 44.12 108 ILE A C 1
ATOM 872 O O . ILE A 1 108 ? 0.149 18.658 -2.142 1.00 44.12 108 ILE A O 1
ATOM 876 N N . VAL A 1 109 ? -0.453 17.008 -3.539 1.00 37.47 109 VAL A N 1
ATOM 877 C CA . VAL A 1 109 ? -1.863 17.018 -3.137 1.00 37.47 109 VAL A CA 1
ATOM 878 C C . VAL A 1 109 ? -1.925 16.154 -1.882 1.00 37.47 109 VAL A C 1
ATOM 880 O O . VAL A 1 109 ? -1.775 14.933 -1.955 1.00 37.47 109 VAL A O 1
ATOM 883 N N . ALA A 1 110 ? -1.980 16.836 -0.738 1.00 36.47 110 ALA A N 1
ATOM 884 C CA . ALA A 1 110 ? -2.253 16.241 0.564 1.00 36.47 110 ALA A CA 1
ATOM 885 C C . ALA A 1 110 ? -3.664 15.642 0.605 1.00 36.47 110 ALA A C 1
ATOM 887 O O . ALA A 1 110 ? -4.555 16.193 -0.081 1.00 36.47 110 ALA A O 1
#

Secondary structure (DSSP, 8-state):
----SS-STTHHHHHHHHHHHHHHHHHH---------TTS-HHHHHHHHHHHS-HHHHTTTTPPPPPPPP-HHHHHHHHHHHT--HHHHHHHHHHHHHHHHHHHTT----

Foldseek 3Di:
DDDDPPPPVLVVLRVLLVVLVVLLCVVPPPDDDDDDDPPDPPVVVVVVCLVPDDCVVCVCP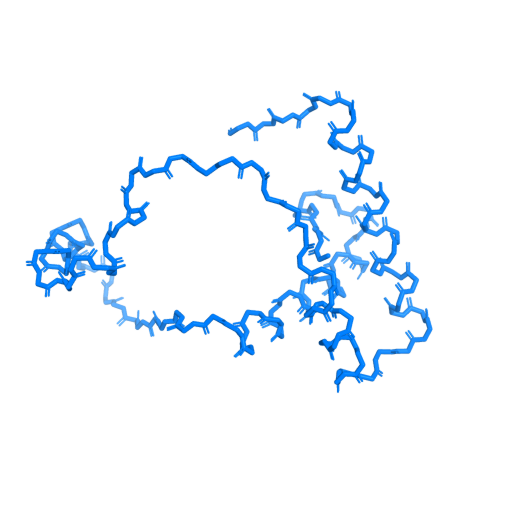PDDDDDDDDPVVSSVVSCVVVVDDPVSVVSNVVRVVVVVVCVVVPPPPD

pLDDT: mean 87.89, std 11.53, range [36.47, 96.31]